Protein AF-A0A6G0W8P9-F1 (afdb_monomer)

Mean predicted aligned error: 5.03 Å

Solvent-accessible surface area (backbone atoms only — not comparable to full-atom values): 6602 Å² total; per-residue (Å²): 108,40,68,84,70,75,40,83,71,72,78,48,66,72,70,43,26,89,51,63,71,57,43,53,50,47,37,72,76,48,46,87,49,68,88,68,63,51,70,71,57,49,55,69,58,32,55,52,60,92,94,50,93,56,13,66,71,57,47,57,52,47,55,58,50,52,52,47,63,41,74,72,31,51,66,70,48,88,47,59,40,42,91,72,46,38,64,68,49,37,50,38,63,75,76,38,47,68,62,49,44,73,75,42,63,82,74,79,114

Organism: NCBI:txid100861

Radius of gyration: 21.03 Å; Cα contacts (8 Å, |Δi|>4): 80; chains: 1; bounding box: 41×31×50 Å

Sequence (109 aa):
MHEFLLLTSIKTWNDLTSDKDVIQRLQKVYGNDVELFDLLVGTSAEERLPGFVFGETIYTVFVAQTQRRIESDRFFTEDFRPEVYTPEGYNWVESEAFRYLAQNPDMLR

InterPro domains:
  IPR010255 Haem peroxidase superfamily [SSF48113] (3-96)
  IPR019791 Haem peroxidase, animal-type [PF03098] (3-98)
  IPR019791 Haem peroxidase, animal-type [PS50292] (1-109)
  IPR037120 Haem peroxidase domain superfamily, animal type [G3DSA:1.10.640.10] (1-107)
  IPR050783 Oxylipin biosynthesis and metabolism [PTHR11903] (4-96)

Foldseek 3Di:
DCVVLVHDDDQFPVQFAPDPVLNVVCCVPPNGDPVPDDPVSSFVSGDPDPPDPTHPVVVSVCVVVVCCVQVVDCCNPVVLDCVNLPPVRSCCVVPPVVVVCVVVVVVVD

Secondary structure (DSSP, 8-state):
-GGGGTPPPP-SGGGT-S-HHHHHHHHHHHTT-GGGS-HHHHHHHS---TT-SS-HHHHHHHHHHHHHHHHT-GGGTTT-SHHHH-HHHHHIIIIIHHHHHHH-GGGG-

Nearest PDB structures (foldseek):
  4kvk-assembly1_A  TM=9.846E-01  e=2.198E-06  Oryza sativa
  4kvl-assembly1_A  TM=9.839E-01  e=2.198E-06  Oryza sativa
  4hhr-assembly1_A  TM=9.135E-01  e=1.823E-06  Arabidopsis thaliana

pLDDT: mean 93.29, std 6.57, range [55.16, 97.94]

Structure (mmCIF, N/CA/C/O backbone):
data_AF-A0A6G0W8P9-F1
#
_entry.id   AF-A0A6G0W8P9-F1
#
loop_
_atom_site.group_PDB
_atom_site.id
_atom_site.type_symbol
_atom_site.label_atom_id
_atom_site.label_alt_id
_atom_site.label_comp_id
_atom_site.label_asym_id
_atom_site.label_entity_id
_atom_site.label_seq_id
_atom_site.pdbx_PDB_ins_code
_atom_site.Cartn_x
_atom_site.Cartn_y
_atom_site.Cartn_z
_atom_site.occupancy
_atom_site.B_iso_or_equiv
_atom_site.auth_seq_id
_atom_site.auth_comp_id
_atom_site.auth_asym_id
_atom_site.auth_atom_id
_atom_site.pdbx_PDB_model_num
ATOM 1 N N . MET A 1 1 ? -4.569 -10.819 9.696 1.00 89.56 1 MET A N 1
ATOM 2 C CA . MET A 1 1 ? -3.693 -10.150 8.697 1.00 89.56 1 MET A CA 1
ATOM 3 C C . MET A 1 1 ? -2.487 -9.477 9.340 1.00 89.56 1 MET A C 1
ATOM 5 O O . MET A 1 1 ? -1.389 -9.731 8.870 1.00 89.56 1 MET A O 1
ATOM 9 N N . HIS A 1 2 ? -2.664 -8.668 10.394 1.00 94.06 2 HIS A N 1
ATOM 10 C CA . HIS A 1 2 ? -1.558 -7.971 11.075 1.00 94.06 2 HIS A CA 1
ATOM 11 C C . HIS A 1 2 ? -0.397 -8.908 11.436 1.00 94.06 2 HIS A C 1
ATOM 13 O O . HIS A 1 2 ? 0.741 -8.627 11.082 1.00 9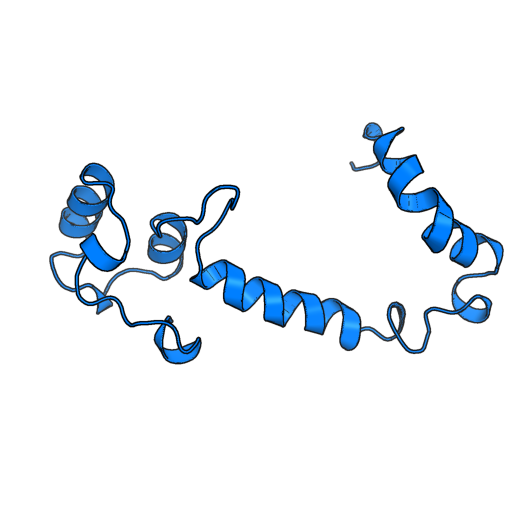4.06 2 HIS A O 1
ATOM 19 N N . GLU A 1 3 ? -0.698 -10.082 11.999 1.00 92.69 3 GLU A N 1
ATOM 20 C CA . GLU A 1 3 ? 0.320 -11.082 12.354 1.00 92.69 3 GLU A CA 1
ATOM 21 C C . GLU A 1 3 ? 1.146 -11.563 11.151 1.00 92.69 3 GLU A C 1
ATOM 23 O O . GLU A 1 3 ? 2.365 -11.679 11.249 1.00 92.69 3 GLU A O 1
ATOM 28 N N . PHE A 1 4 ? 0.519 -11.763 9.985 1.00 93.62 4 PHE A N 1
ATOM 29 C CA . PHE A 1 4 ? 1.228 -12.134 8.752 1.00 93.62 4 PHE A CA 1
ATOM 30 C C . PHE A 1 4 ? 2.139 -11.019 8.228 1.00 93.62 4 PHE A C 1
ATOM 32 O O . PHE A 1 4 ? 3.103 -11.303 7.520 1.00 93.62 4 PHE A O 1
ATOM 39 N N . LEU A 1 5 ? 1.825 -9.764 8.550 1.00 95.12 5 LEU A N 1
ATOM 40 C CA . LEU A 1 5 ? 2.600 -8.587 8.161 1.00 95.12 5 LEU A CA 1
ATOM 41 C C . LEU A 1 5 ? 3.573 -8.125 9.250 1.00 95.12 5 LEU A C 1
ATOM 43 O O . LEU A 1 5 ? 4.216 -7.097 9.069 1.00 95.12 5 LEU A O 1
ATOM 47 N N . LEU A 1 6 ? 3.691 -8.867 10.358 1.00 95.25 6 LEU A N 1
ATOM 48 C CA . LEU A 1 6 ? 4.490 -8.483 11.528 1.00 95.25 6 LEU A CA 1
ATOM 49 C C . LEU A 1 6 ? 4.047 -7.148 12.162 1.00 95.25 6 LEU A C 1
ATOM 51 O O . LEU A 1 6 ? 4.846 -6.474 12.809 1.00 95.25 6 LEU A O 1
ATOM 55 N N . LEU A 1 7 ? 2.774 -6.780 11.995 1.00 94.69 7 LEU A N 1
ATOM 56 C CA . LEU A 1 7 ? 2.150 -5.634 12.656 1.00 94.69 7 LEU A CA 1
ATOM 57 C C . LEU A 1 7 ? 1.581 -6.045 14.017 1.00 94.69 7 LEU A C 1
ATOM 59 O O . LEU A 1 7 ? 1.245 -7.211 14.245 1.00 94.69 7 LEU A O 1
ATOM 63 N N . THR A 1 8 ? 1.423 -5.074 14.916 1.00 93.88 8 THR A N 1
ATOM 64 C CA . THR A 1 8 ? 0.815 -5.298 16.235 1.00 93.88 8 THR A CA 1
ATOM 65 C C . THR A 1 8 ? -0.619 -5.805 16.080 1.00 93.88 8 THR A C 1
ATOM 67 O O . THR A 1 8 ? -1.435 -5.179 15.401 1.00 93.88 8 THR A O 1
ATOM 70 N N . SER A 1 9 ? -0.943 -6.940 16.705 1.00 93.19 9 SER A N 1
ATOM 71 C CA . SER A 1 9 ? -2.297 -7.500 16.657 1.00 93.19 9 SER A CA 1
ATOM 72 C C . SER A 1 9 ? -3.300 -6.590 17.369 1.00 93.19 9 SER A C 1
ATOM 74 O O . SER A 1 9 ? -3.067 -6.165 18.500 1.00 93.19 9 SER A O 1
ATOM 76 N N . ILE A 1 10 ? -4.450 -6.381 16.734 1.00 95.00 10 ILE A N 1
ATOM 77 C CA . ILE A 1 10 ? -5.604 -5.676 17.302 1.00 95.00 10 ILE A CA 1
ATOM 78 C C . ILE A 1 10 ? -6.223 -6.560 18.389 1.00 95.00 10 ILE A C 1
ATOM 80 O O . ILE A 1 10 ? -6.465 -7.743 18.159 1.00 95.00 10 ILE A O 1
ATOM 84 N N . LYS A 1 11 ? -6.456 -6.010 19.584 1.00 94.94 11 LYS A N 1
ATOM 85 C CA . LYS A 1 11 ? -7.099 -6.714 20.710 1.00 94.94 11 LYS A CA 1
ATOM 86 C C . LYS A 1 11 ? -8.429 -6.084 21.096 1.00 94.94 11 LYS A C 1
ATOM 88 O O . LYS A 1 11 ? -9.294 -6.761 21.646 1.00 94.94 11 LYS A O 1
ATOM 93 N N . THR A 1 12 ? -8.607 -4.805 20.793 1.00 96.00 12 THR A N 1
ATOM 94 C CA . THR A 1 12 ? -9.832 -4.044 21.017 1.00 96.00 12 THR A CA 1
ATOM 95 C C . THR A 1 12 ? -10.124 -3.134 19.827 1.00 96.00 12 THR A C 1
ATOM 97 O O . THR A 1 12 ? -9.226 -2.777 19.071 1.00 96.00 12 THR A O 1
ATOM 100 N N . TRP A 1 13 ? -11.374 -2.691 19.675 1.00 96.81 13 TRP A N 1
ATOM 101 C CA . TRP A 1 13 ? -11.745 -1.760 18.600 1.00 96.81 13 TRP A CA 1
ATOM 102 C C . TRP A 1 13 ? -11.018 -0.409 18.669 1.00 96.81 13 TRP A C 1
ATOM 104 O O . TRP A 1 13 ? -10.832 0.224 17.634 1.00 96.81 13 TRP A O 1
ATOM 114 N N . ASN A 1 14 ? -10.569 0.008 19.858 1.00 96.00 14 ASN A N 1
ATOM 115 C CA . ASN A 1 14 ? -9.770 1.226 20.019 1.00 96.00 14 ASN A CA 1
ATOM 116 C C . ASN A 1 14 ? -8.347 1.078 19.462 1.00 96.00 14 ASN A C 1
ATOM 118 O O . ASN A 1 14 ? -7.704 2.088 19.206 1.00 96.00 14 ASN A O 1
ATOM 122 N N . ASP A 1 15 ? -7.858 -0.152 19.272 1.00 95.69 15 ASP A N 1
ATOM 123 C CA . ASP A 1 15 ? -6.552 -0.383 18.647 1.00 95.69 15 ASP A CA 1
ATOM 124 C C . ASP A 1 15 ? -6.627 -0.201 17.122 1.00 95.69 15 ASP A C 1
ATOM 126 O O . ASP A 1 15 ? -5.601 -0.026 16.473 1.00 95.69 15 ASP A O 1
ATOM 130 N N . LEU A 1 16 ? -7.835 -0.266 16.543 1.00 95.56 16 LEU A N 1
ATOM 131 C CA . LEU A 1 16 ? -8.067 -0.108 15.107 1.00 95.56 16 LEU A CA 1
ATOM 132 C C . LEU A 1 16 ? -8.313 1.355 14.720 1.00 95.56 16 LEU A C 1
ATOM 134 O O . LEU A 1 16 ? -7.847 1.804 13.673 1.00 95.56 16 LEU A O 1
ATOM 138 N N . THR A 1 17 ? -9.096 2.084 15.519 1.00 95.69 17 THR A N 1
ATOM 139 C CA . THR A 1 17 ? -9.494 3.459 15.205 1.00 95.69 17 THR A CA 1
ATOM 140 C C . THR A 1 17 ? -9.892 4.239 16.449 1.00 95.69 17 THR A C 1
ATOM 142 O O . THR A 1 17 ? -10.443 3.678 17.394 1.00 95.69 17 THR A O 1
ATOM 145 N N . SER A 1 18 ? -9.664 5.552 16.429 1.00 95.94 18 SER A N 1
ATOM 146 C CA . SER A 1 18 ? -10.115 6.482 17.468 1.00 95.94 18 SER A CA 1
ATOM 147 C C . SER A 1 18 ? -11.549 7.007 17.240 1.00 95.94 18 SER A C 1
ATOM 149 O O . SER A 1 18 ? -12.123 7.661 18.120 1.00 95.94 18 SER A O 1
ATOM 151 N N . ASP A 1 19 ? -12.164 6.699 16.088 1.00 96.81 19 ASP A N 1
ATOM 152 C CA . ASP A 1 19 ? -13.518 7.133 15.728 1.00 96.81 19 ASP A CA 1
ATOM 153 C C . ASP A 1 19 ? -14.597 6.319 16.467 1.00 96.81 19 ASP A C 1
ATOM 155 O O . ASP A 1 19 ? -14.862 5.145 16.187 1.00 96.81 19 ASP A O 1
ATOM 159 N N . LYS A 1 20 ? -15.274 6.984 17.410 1.00 97.44 20 LYS A N 1
ATOM 160 C CA . LYS A 1 20 ? -16.310 6.378 18.257 1.00 97.44 20 LYS A CA 1
ATOM 161 C C . LYS A 1 20 ? -17.530 5.902 17.473 1.00 97.44 20 LYS A C 1
ATOM 163 O O . LYS A 1 20 ? -18.136 4.908 17.875 1.00 97.44 20 LYS A O 1
ATOM 168 N N . ASP A 1 21 ? -17.894 6.574 16.386 1.00 97.88 21 ASP A N 1
ATOM 169 C CA . ASP A 1 21 ? -19.053 6.190 15.580 1.00 97.88 21 ASP A CA 1
ATOM 170 C C . ASP A 1 21 ? -18.740 4.924 14.776 1.00 97.88 21 ASP A C 1
ATOM 172 O O . ASP A 1 21 ? -19.591 4.039 14.640 1.00 97.88 21 ASP A O 1
ATOM 176 N N . VAL A 1 22 ? -17.503 4.801 14.287 1.00 97.19 22 VAL A N 1
ATOM 177 C CA . VAL A 1 22 ? -17.012 3.584 13.627 1.00 97.19 22 VAL A CA 1
ATOM 178 C C . VAL A 1 22 ? -16.944 2.426 14.622 1.00 97.19 22 VAL A C 1
ATOM 180 O O . VAL A 1 22 ? -17.492 1.362 14.333 1.00 97.19 22 VAL A O 1
ATOM 183 N N . ILE A 1 23 ? -16.379 2.635 15.816 1.00 97.81 23 ILE A N 1
ATOM 184 C CA . ILE A 1 23 ? -16.319 1.608 16.871 1.00 97.81 23 ILE A CA 1
ATOM 185 C C . ILE A 1 23 ? -17.719 1.085 17.216 1.00 97.81 23 ILE A C 1
ATOM 187 O O . ILE A 1 23 ? -17.928 -0.126 17.258 1.00 97.81 23 ILE A O 1
ATOM 191 N N . GLN A 1 24 ? -18.700 1.971 17.414 1.00 97.94 24 GLN A N 1
ATOM 192 C CA . GLN A 1 24 ? -20.075 1.559 17.724 1.00 97.94 24 GLN A CA 1
ATOM 193 C C . GLN A 1 24 ? -20.695 0.714 16.603 1.00 97.94 24 GLN A C 1
ATOM 195 O O . GLN A 1 24 ? -21.415 -0.251 16.869 1.00 97.94 24 GLN A O 1
ATOM 200 N N . ARG A 1 25 ? -20.418 1.052 15.337 1.00 97.50 25 ARG A N 1
ATOM 201 C CA . ARG A 1 25 ? -20.893 0.277 14.180 1.00 97.50 25 ARG A CA 1
ATOM 202 C C . ARG A 1 25 ? -20.223 -1.091 14.106 1.00 97.50 25 ARG A C 1
ATOM 204 O O . ARG A 1 25 ? -20.923 -2.075 13.878 1.00 97.50 25 ARG A O 1
ATOM 211 N N . LEU A 1 26 ? -18.914 -1.160 14.341 1.00 97.56 26 LEU A N 1
ATOM 212 C CA . LEU A 1 26 ? -18.169 -2.419 14.392 1.00 97.56 26 LEU A CA 1
ATOM 213 C C . LEU A 1 26 ? -18.698 -3.318 15.511 1.00 97.56 26 LEU A C 1
ATOM 215 O O . LEU A 1 26 ? -19.032 -4.470 15.253 1.00 97.56 26 LEU A O 1
ATOM 219 N N . GLN A 1 27 ? -18.910 -2.766 16.707 1.00 97.19 27 GLN A N 1
ATOM 220 C CA . GLN A 1 27 ? -19.497 -3.493 17.834 1.00 97.19 27 GLN A CA 1
ATOM 221 C C . GLN A 1 27 ? -20.904 -4.013 17.543 1.00 97.19 27 GLN A C 1
ATOM 223 O O . GLN A 1 27 ? -21.267 -5.106 17.970 1.00 97.19 27 GLN A O 1
ATOM 228 N N . LYS A 1 28 ? -21.712 -3.256 16.795 1.00 97.75 28 LYS A N 1
ATOM 229 C CA . LYS A 1 28 ? -23.060 -3.687 16.416 1.00 97.75 28 LYS A CA 1
ATOM 230 C C . LYS A 1 28 ? -23.051 -4.890 15.467 1.00 97.75 28 LYS A C 1
ATOM 232 O O . LYS A 1 28 ? -23.975 -5.697 15.524 1.00 97.75 28 LYS A O 1
ATOM 237 N N . VAL A 1 29 ? -22.062 -4.979 14.578 1.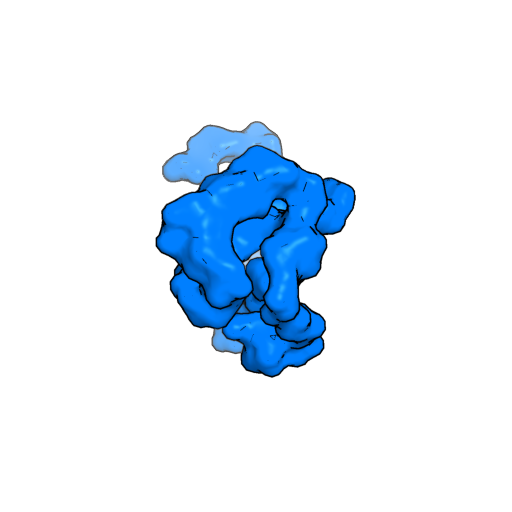00 97.44 29 VAL A N 1
ATOM 238 C CA . VAL A 1 29 ? -21.986 -6.025 13.543 1.00 97.44 29 VAL A CA 1
ATOM 239 C C . VAL A 1 29 ? -21.199 -7.243 14.029 1.00 97.44 29 VAL A C 1
ATOM 241 O O . VAL A 1 29 ? -21.675 -8.364 13.884 1.00 97.44 29 VAL A O 1
ATOM 244 N N . TYR A 1 30 ? -20.032 -7.020 14.633 1.00 97.56 30 TYR A N 1
ATOM 245 C CA . TYR A 1 30 ? -19.070 -8.060 15.012 1.00 97.56 30 TYR A CA 1
ATOM 246 C C . TYR A 1 30 ? -18.998 -8.303 16.532 1.00 97.56 30 TYR A C 1
ATOM 248 O O . TYR A 1 30 ? -18.301 -9.204 16.992 1.00 97.56 30 TYR A O 1
ATOM 256 N N . GLY A 1 31 ? -19.728 -7.534 17.348 1.00 96.44 31 GLY A N 1
ATOM 257 C CA . GLY A 1 31 ? -19.677 -7.655 18.805 1.00 96.44 31 GLY A CA 1
ATOM 258 C C . GLY A 1 31 ? -18.349 -7.164 19.384 1.00 96.44 31 GLY A C 1
ATOM 259 O O . GLY A 1 31 ? -17.768 -6.186 18.924 1.00 96.44 31 GLY A O 1
ATOM 260 N N . ASN A 1 32 ? -17.863 -7.831 20.429 1.00 94.62 32 ASN A N 1
ATOM 261 C CA . ASN A 1 32 ? -16.561 -7.522 21.034 1.00 94.62 32 ASN A CA 1
ATOM 262 C C . ASN A 1 32 ? -15.436 -8.439 20.535 1.00 94.62 32 ASN A C 1
ATOM 264 O O . ASN A 1 32 ? -14.312 -8.320 21.013 1.00 94.62 32 ASN A O 1
ATOM 268 N N . ASP A 1 33 ? -15.738 -9.355 19.614 1.00 95.44 33 ASP A N 1
ATOM 269 C CA . ASP A 1 33 ? -14.754 -10.274 19.057 1.00 95.44 33 ASP A CA 1
ATOM 270 C C . ASP A 1 33 ? -14.105 -9.649 17.816 1.00 95.44 33 ASP A C 1
ATOM 272 O O . ASP A 1 33 ? -14.683 -9.615 16.728 1.00 95.44 33 ASP A O 1
ATOM 276 N N . VAL A 1 34 ? -12.902 -9.107 18.008 1.00 94.75 34 VAL A N 1
ATOM 277 C CA . VAL A 1 34 ? -12.123 -8.468 16.942 1.00 94.75 34 VAL A CA 1
ATOM 278 C C . VAL A 1 34 ? -11.562 -9.475 15.938 1.00 94.75 34 VAL A C 1
ATOM 280 O O . VAL A 1 34 ? -11.142 -9.076 14.866 1.00 94.75 34 VAL A O 1
ATOM 283 N N . GLU A 1 35 ? -11.571 -10.779 16.204 1.00 94.62 35 GLU A N 1
ATOM 284 C CA . GLU A 1 35 ? -11.070 -11.751 15.223 1.00 94.62 35 GLU A CA 1
ATOM 285 C C . GLU A 1 35 ? -12.098 -12.047 14.115 1.00 94.62 35 GLU A C 1
ATOM 287 O O . GLU A 1 35 ? -11.780 -12.700 13.121 1.00 94.62 35 GLU A O 1
ATOM 292 N N . LEU A 1 36 ? -13.332 -11.544 14.253 1.00 95.38 36 LEU A N 1
ATOM 293 C CA . LEU A 1 36 ? -14.415 -11.758 13.291 1.00 95.38 36 LEU A CA 1
ATOM 294 C C . LEU A 1 36 ? -14.486 -10.712 12.173 1.00 95.38 36 LEU A C 1
ATOM 296 O O . LEU A 1 36 ? -15.214 -10.941 11.206 1.00 95.38 36 LEU A O 1
ATOM 300 N N . PHE A 1 37 ? -13.814 -9.557 12.290 1.00 94.00 37 PHE A N 1
ATOM 301 C CA . PHE A 1 37 ? -13.973 -8.506 11.279 1.00 94.00 37 PHE A CA 1
ATOM 302 C C . PHE A 1 37 ? -13.274 -8.864 9.965 1.00 94.00 37 PHE A C 1
ATOM 304 O O . PHE A 1 37 ? -12.157 -9.381 9.924 1.00 94.00 37 PHE A O 1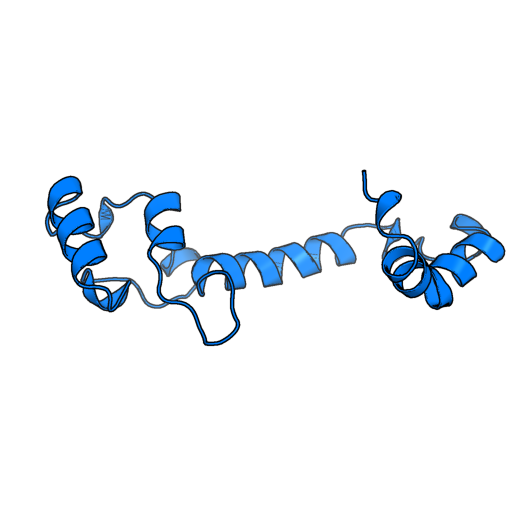
ATOM 311 N N . ASP A 1 38 ? -13.935 -8.534 8.859 1.00 96.44 38 ASP A N 1
ATOM 312 C CA . ASP A 1 38 ? -13.414 -8.795 7.524 1.00 96.44 38 ASP A CA 1
ATOM 313 C C . ASP A 1 38 ? -12.246 -7.866 7.180 1.00 96.44 38 ASP A C 1
ATOM 315 O O . ASP A 1 38 ? -12.265 -6.672 7.488 1.00 96.44 38 ASP A O 1
ATOM 319 N N . LEU A 1 39 ? -11.266 -8.379 6.430 1.00 95.81 39 LEU A N 1
ATOM 320 C CA . LEU A 1 39 ? -10.079 -7.619 6.021 1.00 95.81 39 LEU A CA 1
ATOM 321 C C . LEU A 1 39 ? -10.424 -6.268 5.374 1.00 95.81 39 LEU A C 1
ATOM 323 O O . LEU A 1 39 ? -9.813 -5.260 5.713 1.00 95.81 39 LEU A O 1
ATOM 327 N N . LEU A 1 40 ? -11.400 -6.242 4.460 1.00 96.44 40 LEU A N 1
ATOM 328 C CA . LEU A 1 40 ? -11.816 -5.014 3.773 1.00 96.44 40 LEU A CA 1
ATOM 329 C C . LEU A 1 40 ? -12.388 -3.973 4.744 1.00 96.44 40 LEU A C 1
ATOM 331 O O . LEU A 1 40 ? -12.142 -2.778 4.587 1.00 96.44 40 LEU A O 1
ATOM 335 N N . VAL A 1 41 ? -13.158 -4.419 5.739 1.00 96.56 41 VAL A N 1
ATOM 336 C CA . VAL A 1 41 ? -13.732 -3.534 6.758 1.00 96.56 41 VAL A CA 1
ATOM 337 C C . VAL A 1 41 ? -12.622 -2.993 7.652 1.00 96.56 41 VAL A C 1
ATOM 339 O O . VAL A 1 41 ? -12.560 -1.784 7.865 1.00 96.56 41 VAL A O 1
ATOM 342 N N . GLY A 1 42 ? -11.711 -3.864 8.093 1.00 95.44 42 GLY A N 1
ATOM 343 C CA . GLY A 1 42 ? -10.551 -3.493 8.898 1.00 95.44 42 GLY A CA 1
ATOM 344 C C . GLY A 1 42 ? -9.702 -2.418 8.233 1.00 95.44 42 GLY A C 1
ATOM 345 O O . GLY A 1 42 ? -9.564 -1.331 8.779 1.00 95.44 42 GLY A O 1
ATOM 346 N N . THR A 1 43 ? -9.219 -2.661 7.014 1.00 95.81 43 THR A N 1
ATOM 347 C CA . THR A 1 43 ? -8.354 -1.697 6.307 1.00 95.81 43 THR A CA 1
ATOM 348 C C . THR A 1 43 ? -9.055 -0.385 5.951 1.00 95.81 43 THR A C 1
ATOM 350 O O . THR A 1 43 ? -8.398 0.642 5.775 1.00 95.81 43 THR A O 1
ATOM 353 N N . SER A 1 44 ? -10.388 -0.394 5.845 1.00 95.06 44 SER A N 1
ATOM 354 C CA . SER A 1 44 ? -11.179 0.820 5.618 1.00 95.06 44 SER A CA 1
ATOM 355 C C . SER A 1 44 ? -11.343 1.656 6.890 1.00 95.06 44 SER A C 1
ATOM 357 O O . SER A 1 44 ? -11.361 2.887 6.802 1.00 95.06 44 SER A O 1
ATOM 359 N N . ALA A 1 45 ? -11.482 0.992 8.041 1.00 96.00 45 ALA A N 1
ATOM 360 C CA . ALA A 1 45 ? -11.675 1.602 9.355 1.00 96.00 45 ALA A CA 1
ATOM 361 C C . ALA A 1 45 ? -10.360 1.996 10.046 1.00 96.00 45 ALA A C 1
ATOM 363 O O . ALA A 1 45 ? -10.383 2.852 10.928 1.00 96.00 45 ALA A O 1
ATOM 364 N N . GLU A 1 46 ? -9.247 1.381 9.647 1.00 95.94 46 GLU A N 1
ATOM 365 C CA . GLU A 1 46 ? -7.913 1.600 10.202 1.00 95.94 46 GLU A CA 1
ATOM 366 C C . GLU A 1 46 ? -7.524 3.084 10.200 1.00 95.94 46 GLU A C 1
ATOM 368 O O . GLU A 1 46 ? -7.681 3.798 9.199 1.00 95.94 46 GLU A O 1
ATOM 373 N N . GLU A 1 47 ? -7.009 3.546 11.338 1.00 94.31 47 GLU A N 1
ATOM 374 C CA . GLU A 1 47 ? -6.499 4.903 11.481 1.00 94.31 47 GLU A CA 1
ATOM 375 C C . GLU A 1 47 ? -5.289 5.140 10.564 1.00 94.31 47 GLU A C 1
ATOM 377 O O . GLU A 1 47 ? -4.461 4.262 10.317 1.00 94.31 47 GLU A O 1
ATOM 382 N N . ARG A 1 48 ? -5.208 6.348 9.999 1.00 93.62 48 ARG A N 1
ATOM 383 C CA . ARG A 1 48 ? -4.235 6.689 8.954 1.00 93.62 48 ARG A CA 1
ATOM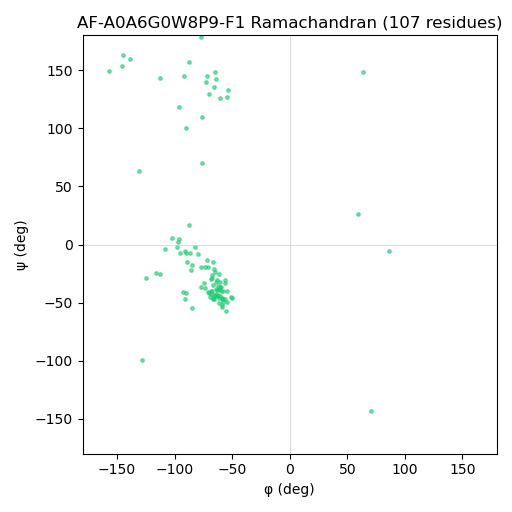 384 C C . ARG A 1 48 ? -3.233 7.699 9.479 1.00 93.62 48 ARG A C 1
ATOM 386 O O . ARG A 1 48 ? -3.599 8.632 10.193 1.00 93.62 48 ARG A O 1
ATOM 393 N N . LEU A 1 49 ? -1.982 7.563 9.049 1.00 89.88 49 LEU A N 1
ATOM 394 C CA . LEU A 1 49 ? -0.970 8.586 9.292 1.00 89.88 49 LEU A CA 1
ATOM 395 C C . LEU A 1 49 ? -1.336 9.895 8.563 1.00 89.88 49 LEU A C 1
ATOM 397 O O . LEU A 1 49 ? -1.929 9.853 7.479 1.00 89.88 49 LEU A O 1
ATOM 401 N N . PRO A 1 50 ? -0.967 11.072 9.103 1.00 92.50 50 PRO A N 1
ATOM 402 C CA . PRO A 1 50 ? -1.218 12.345 8.436 1.00 92.50 50 PRO A CA 1
ATOM 403 C C . PRO A 1 50 ? -0.658 12.372 7.006 1.00 92.50 50 PRO A C 1
ATOM 405 O O . PRO A 1 50 ? 0.517 12.093 6.780 1.00 92.50 50 PRO A O 1
ATOM 408 N N . GLY A 1 51 ? -1.511 12.715 6.036 1.00 93.12 51 GLY A N 1
ATOM 409 C CA . GLY A 1 51 ? -1.158 12.763 4.612 1.00 93.12 51 GLY A CA 1
ATOM 410 C C . GLY A 1 51 ? -1.299 11.435 3.859 1.00 93.12 51 GLY A C 1
ATOM 411 O O . GLY A 1 51 ? -1.171 11.429 2.637 1.00 93.12 51 GLY A O 1
ATOM 412 N N . PHE A 1 52 ? -1.607 10.330 4.544 1.00 93.81 52 PHE A N 1
ATOM 413 C CA . PHE A 1 52 ? -1.846 9.035 3.909 1.00 93.81 52 PHE A CA 1
ATOM 414 C C . PHE A 1 52 ? -3.328 8.828 3.593 1.00 93.81 52 PHE A C 1
ATOM 416 O O . PHE A 1 52 ? -4.220 9.228 4.342 1.00 93.81 52 PHE A O 1
ATOM 423 N N . VAL A 1 53 ? -3.590 8.152 2.473 1.00 92.31 53 VAL A N 1
ATOM 424 C CA . VAL A 1 53 ? -4.952 7.828 2.014 1.00 92.31 53 VAL A CA 1
ATOM 425 C C . VAL A 1 53 ? -5.417 6.428 2.440 1.00 92.31 53 VAL A C 1
ATOM 427 O O . VAL A 1 53 ? -6.590 6.104 2.279 1.00 92.31 53 VAL A O 1
ATOM 430 N N . PHE A 1 54 ? -4.529 5.614 3.022 1.00 93.38 54 PHE A N 1
ATOM 431 C CA . PHE A 1 54 ? -4.812 4.280 3.568 1.00 93.38 54 PHE A CA 1
ATOM 432 C C . PHE A 1 54 ? -3.973 3.994 4.829 1.00 93.38 54 PHE A C 1
ATOM 434 O O . PHE A 1 54 ? -2.998 4.702 5.087 1.00 93.38 54 PHE A O 1
ATOM 441 N N . GLY A 1 55 ? -4.380 2.987 5.613 1.00 94.94 55 GLY A N 1
ATOM 442 C CA . GLY A 1 55 ? -3.725 2.569 6.863 1.00 94.94 55 GLY A CA 1
ATOM 443 C C . GLY A 1 55 ? -2.438 1.750 6.672 1.00 94.94 55 GLY A C 1
ATOM 444 O O . GLY A 1 55 ? -2.035 1.439 5.544 1.00 94.94 55 GLY A O 1
ATOM 445 N N . GLU A 1 56 ? -1.800 1.387 7.785 1.00 94.50 56 GLU A N 1
ATOM 446 C CA . GLU A 1 56 ? -0.513 0.680 7.838 1.00 94.50 56 GLU A CA 1
ATOM 447 C C . GLU A 1 56 ? -0.577 -0.711 7.187 1.00 94.50 56 GLU A C 1
ATOM 449 O O . GLU A 1 56 ? 0.362 -1.114 6.488 1.00 94.50 56 GLU A O 1
ATOM 454 N N . THR A 1 57 ? -1.705 -1.417 7.318 1.00 95.94 57 THR A N 1
ATOM 455 C CA . THR A 1 57 ? -1.907 -2.731 6.686 1.00 95.94 57 THR A CA 1
ATOM 456 C C . THR A 1 57 ? -1.765 -2.659 5.166 1.00 95.94 57 THR A C 1
ATOM 458 O O . THR A 1 57 ? -1.000 -3.421 4.566 1.00 95.94 57 THR A O 1
ATOM 461 N N . ILE A 1 58 ? -2.485 -1.732 4.519 1.00 96.31 58 ILE A N 1
ATOM 462 C CA . ILE A 1 58 ? -2.409 -1.555 3.060 1.00 96.31 58 ILE A CA 1
ATOM 463 C C . ILE A 1 58 ? -1.039 -1.009 2.669 1.00 96.31 58 ILE A C 1
ATOM 465 O O . ILE A 1 58 ? -0.478 -1.466 1.676 1.00 96.31 58 ILE A O 1
ATOM 469 N N . TYR A 1 59 ? -0.479 -0.080 3.447 1.00 95.12 59 TYR A N 1
ATOM 470 C CA . TYR A 1 59 ? 0.844 0.481 3.184 1.00 95.12 59 TYR A CA 1
ATOM 471 C C . TYR A 1 59 ? 1.933 -0.593 3.134 1.00 95.12 59 TYR A C 1
ATOM 473 O O . TYR A 1 59 ? 2.709 -0.642 2.180 1.00 95.12 59 TYR A O 1
ATOM 481 N N . THR A 1 60 ? 1.953 -1.498 4.109 1.00 95.31 60 THR A N 1
ATOM 482 C CA . THR A 1 60 ? 2.951 -2.572 4.184 1.00 95.31 60 THR A CA 1
ATOM 483 C C . THR A 1 60 ? 2.888 -3.481 2.957 1.00 95.31 60 THR A C 1
ATOM 485 O O . THR A 1 60 ? 3.912 -3.796 2.345 1.00 95.31 60 THR A O 1
ATOM 488 N N . VAL A 1 61 ? 1.675 -3.853 2.534 1.00 95.88 61 VAL A N 1
ATOM 489 C CA . VAL A 1 61 ? 1.478 -4.622 1.297 1.00 95.88 61 VAL A CA 1
ATOM 490 C C . VAL A 1 61 ? 1.888 -3.798 0.076 1.00 95.88 61 VAL A C 1
ATOM 492 O O . VAL A 1 61 ? 2.561 -4.316 -0.813 1.00 95.88 61 VAL A O 1
ATOM 495 N N . PHE A 1 62 ? 1.515 -2.520 0.024 1.00 95.56 62 PHE A N 1
ATOM 496 C CA . PHE A 1 62 ? 1.831 -1.625 -1.083 1.00 95.56 62 PHE A CA 1
ATOM 497 C C . PHE A 1 62 ? 3.338 -1.504 -1.305 1.00 95.56 62 PHE A C 1
ATOM 499 O O . PHE A 1 62 ? 3.775 -1.633 -2.446 1.00 95.56 62 PHE A O 1
ATOM 506 N N . VAL A 1 63 ? 4.133 -1.321 -0.250 1.00 95.19 63 VAL A N 1
ATOM 507 C CA . VAL A 1 63 ? 5.597 -1.231 -0.353 1.00 95.19 63 VAL A CA 1
ATOM 508 C C . VAL A 1 63 ? 6.165 -2.506 -0.975 1.00 95.19 63 VAL A C 1
ATOM 510 O O . VAL A 1 63 ? 6.823 -2.445 -2.015 1.00 95.19 63 VAL A O 1
ATOM 513 N N . ALA A 1 64 ? 5.827 -3.668 -0.410 1.00 95.12 64 ALA A N 1
ATOM 514 C CA . ALA A 1 64 ? 6.336 -4.946 -0.898 1.00 95.12 64 ALA A CA 1
ATOM 515 C C . ALA A 1 64 ? 5.899 -5.235 -2.345 1.00 95.12 64 ALA A C 1
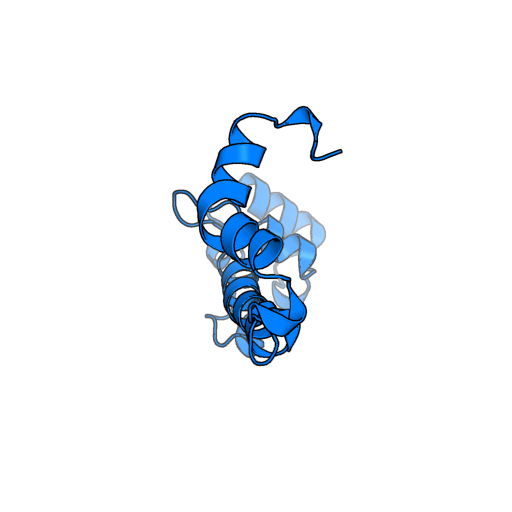ATOM 517 O O . ALA A 1 64 ? 6.691 -5.692 -3.170 1.00 95.12 64 ALA A O 1
ATOM 518 N N . GLN A 1 65 ? 4.634 -4.970 -2.676 1.00 97.06 65 GLN A N 1
ATOM 519 C CA . GLN A 1 65 ? 4.109 -5.238 -4.013 1.00 97.06 65 GLN A CA 1
ATOM 520 C C . GLN A 1 65 ? 4.607 -4.233 -5.052 1.00 97.06 65 GLN A C 1
ATOM 522 O O . GLN A 1 65 ? 4.789 -4.617 -6.203 1.00 97.06 65 GLN A O 1
ATOM 527 N N . THR A 1 66 ? 4.836 -2.975 -4.680 1.00 97.00 66 THR A N 1
ATOM 528 C CA . THR A 1 66 ? 5.356 -1.959 -5.605 1.00 97.00 66 THR A CA 1
ATOM 529 C C . THR A 1 66 ? 6.779 -2.290 -6.022 1.00 97.00 66 THR A C 1
ATOM 531 O O . THR A 1 66 ? 7.058 -2.300 -7.217 1.00 97.00 66 THR A O 1
ATOM 534 N N . GLN A 1 67 ? 7.645 -2.659 -5.072 1.00 96.62 67 GLN A N 1
ATOM 535 C CA . GLN A 1 67 ? 9.001 -3.114 -5.396 1.00 96.62 67 GLN A CA 1
ATOM 536 C C . GLN A 1 67 ? 8.964 -4.322 -6.330 1.00 96.62 67 GLN A C 1
ATOM 538 O O . GLN A 1 67 ? 9.550 -4.285 -7.406 1.00 96.62 67 GLN A O 1
ATOM 543 N N . ARG A 1 68 ? 8.167 -5.346 -5.994 1.00 97.19 68 ARG A N 1
ATOM 544 C CA . ARG A 1 68 ? 8.028 -6.547 -6.832 1.00 97.19 68 ARG A CA 1
ATOM 545 C C . ARG A 1 68 ? 7.550 -6.236 -8.248 1.00 97.19 68 ARG A C 1
ATOM 547 O O . ARG A 1 68 ? 8.049 -6.851 -9.181 1.00 97.19 68 ARG A O 1
ATOM 554 N N . ARG A 1 69 ? 6.609 -5.305 -8.436 1.00 97.06 69 ARG A N 1
ATOM 555 C CA . ARG A 1 69 ? 6.126 -4.915 -9.778 1.00 97.06 69 ARG A CA 1
ATOM 556 C C . ARG A 1 69 ? 7.237 -4.346 -10.660 1.00 97.06 69 ARG A C 1
ATOM 558 O O . ARG A 1 69 ? 7.172 -4.530 -11.865 1.00 97.06 69 ARG A O 1
ATOM 565 N N . ILE A 1 70 ? 8.215 -3.670 -10.064 1.00 95.75 70 ILE A N 1
ATOM 566 C CA . ILE A 1 70 ? 9.355 -3.092 -10.781 1.00 95.75 70 ILE A CA 1
ATOM 567 C C . ILE A 1 70 ? 10.436 -4.157 -10.964 1.00 95.75 70 ILE A C 1
ATOM 569 O O . ILE A 1 70 ? 10.838 -4.453 -12.079 1.00 95.75 70 ILE A O 1
ATOM 573 N N . GLU A 1 71 ? 10.867 -4.780 -9.870 1.00 96.56 71 GLU A N 1
ATOM 574 C CA . GLU A 1 71 ? 12.016 -5.690 -9.848 1.00 96.56 71 GLU A CA 1
ATOM 575 C C . GLU A 1 71 ? 11.779 -6.999 -10.609 1.00 96.56 71 GLU A C 1
ATOM 577 O O . GLU A 1 71 ? 12.729 -7.591 -11.112 1.00 96.56 71 GLU A O 1
ATOM 582 N N . SER A 1 72 ? 10.532 -7.479 -10.682 1.00 97.19 72 SER A N 1
ATOM 583 C CA . SER A 1 72 ? 10.214 -8.737 -11.377 1.00 97.19 72 SER A CA 1
ATOM 584 C C . SER A 1 72 ? 9.874 -8.565 -12.856 1.00 97.19 72 SER A C 1
ATOM 586 O O . SER A 1 72 ? 9.732 -9.564 -13.562 1.00 97.19 72 SER A O 1
ATOM 588 N N . ASP A 1 73 ? 9.742 -7.329 -13.336 1.00 97.69 73 ASP A N 1
ATOM 589 C CA . ASP A 1 73 ? 9.455 -7.061 -14.738 1.00 97.69 73 ASP A CA 1
ATOM 590 C C . ASP A 1 73 ? 10.755 -6.768 -15.489 1.00 97.69 73 ASP A C 1
ATOM 592 O O . ASP A 1 73 ? 11.459 -5.790 -15.216 1.00 97.69 73 ASP A O 1
ATOM 596 N N . ARG A 1 74 ? 11.062 -7.606 -16.483 1.00 97.88 74 ARG A N 1
ATOM 597 C CA . ARG A 1 74 ? 12.239 -7.421 -17.337 1.00 97.88 74 ARG A CA 1
ATOM 598 C C . ARG A 1 74 ? 12.246 -6.053 -18.016 1.00 97.88 74 ARG A C 1
ATOM 600 O O . ARG A 1 74 ? 13.311 -5.480 -18.195 1.00 97.88 74 ARG A O 1
ATOM 607 N N . PHE A 1 75 ? 11.083 -5.499 -18.355 1.00 96.75 75 PHE A N 1
ATOM 608 C CA . PHE A 1 75 ? 10.972 -4.222 -19.058 1.00 96.75 75 PHE A CA 1
ATOM 609 C C . PHE A 1 75 ? 11.286 -3.013 -18.169 1.00 96.75 75 PHE A C 1
ATOM 611 O O . PHE A 1 75 ? 11.638 -1.959 -18.687 1.00 96.75 75 PHE A O 1
ATOM 618 N N . PHE A 1 76 ? 11.232 -3.167 -16.844 1.00 94.62 76 PHE A N 1
ATOM 619 C CA . PHE A 1 76 ? 11.719 -2.166 -15.890 1.00 94.62 76 PHE A CA 1
ATOM 620 C C . PHE A 1 76 ? 13.133 -2.470 -15.368 1.00 94.62 76 PHE A C 1
ATOM 622 O O . PHE A 1 76 ? 13.680 -1.685 -14.596 1.00 94.62 76 PHE A O 1
ATOM 629 N N . THR A 1 77 ? 13.733 -3.592 -15.781 1.00 95.56 77 THR A N 1
ATOM 630 C CA . THR A 1 77 ? 15.049 -4.053 -15.320 1.00 95.56 77 THR A CA 1
ATOM 631 C C . THR A 1 77 ? 15.973 -4.365 -16.504 1.00 95.56 77 THR A C 1
ATOM 633 O O . THR A 1 77 ? 16.553 -3.451 -17.084 1.00 95.56 77 THR A O 1
ATOM 636 N N . GLU A 1 78 ? 16.121 -5.634 -16.890 1.00 96.94 78 GLU A N 1
ATOM 637 C CA . GLU A 1 78 ? 17.082 -6.106 -17.902 1.00 96.94 78 GLU A CA 1
ATOM 638 C C . GLU A 1 78 ? 16.891 -5.472 -19.290 1.00 96.94 78 GLU A C 1
ATOM 640 O O . GLU A 1 78 ? 17.857 -5.190 -20.003 1.00 96.94 78 GLU A O 1
ATOM 645 N N . ASP A 1 79 ? 15.643 -5.239 -19.679 1.00 97.62 79 ASP A N 1
ATOM 646 C CA . ASP A 1 79 ? 15.240 -4.747 -20.993 1.00 97.62 79 ASP A CA 1
ATOM 647 C C . ASP A 1 79 ? 14.893 -3.253 -20.994 1.00 97.62 79 ASP A C 1
ATOM 649 O O . ASP A 1 79 ? 14.504 -2.723 -22.035 1.00 97.62 79 ASP A O 1
ATOM 653 N N . PHE A 1 80 ? 15.097 -2.539 -19.882 1.00 95.62 80 PHE A N 1
ATOM 654 C CA . PHE A 1 80 ? 14.972 -1.080 -19.846 1.00 95.62 80 PHE A CA 1
ATOM 655 C C . PHE A 1 80 ? 16.196 -0.409 -20.496 1.00 95.62 80 PHE A C 1
ATOM 657 O O . PHE A 1 80 ? 17.072 0.133 -19.823 1.00 95.62 80 PHE A O 1
ATOM 664 N N . ARG A 1 81 ? 16.313 -0.525 -21.826 1.00 96.31 81 ARG A N 1
ATOM 665 C CA . ARG A 1 81 ? 17.470 -0.066 -22.615 1.00 96.31 81 ARG A CA 1
ATOM 666 C C . ARG A 1 81 ? 17.059 0.453 -24.002 1.00 96.31 81 ARG A C 1
ATOM 668 O O . ARG A 1 81 ? 16.054 -0.017 -24.547 1.00 96.31 81 ARG A O 1
ATOM 675 N N . PRO A 1 82 ? 17.840 1.360 -24.624 1.00 96.31 82 PRO A N 1
ATOM 676 C CA . PRO A 1 82 ? 17.533 1.927 -25.941 1.00 96.31 82 PRO A CA 1
ATOM 677 C C . PRO A 1 82 ? 17.336 0.902 -27.064 1.00 96.31 82 PRO A C 1
ATOM 679 O O . PRO A 1 82 ? 16.562 1.153 -27.979 1.00 96.31 82 PRO A O 1
ATOM 682 N N . GLU A 1 83 ? 17.994 -0.259 -27.024 1.00 97.06 83 GLU A N 1
ATOM 683 C CA . GLU A 1 83 ? 17.848 -1.293 -28.059 1.00 97.06 83 GLU A CA 1
ATOM 684 C C . GLU A 1 83 ? 16.454 -1.931 -28.057 1.00 97.06 83 GLU A C 1
ATOM 686 O O . GLU A 1 83 ? 15.974 -2.370 -29.100 1.00 97.06 83 GLU A O 1
ATOM 691 N N . VAL A 1 84 ? 15.804 -1.974 -26.890 1.00 97.50 84 VAL A N 1
ATOM 692 C CA . VAL A 1 84 ? 14.455 -2.527 -26.725 1.00 97.50 84 VAL A CA 1
ATOM 693 C C . VAL A 1 84 ? 13.401 -1.429 -26.872 1.00 97.50 84 VAL A C 1
ATOM 695 O O . VAL A 1 84 ? 12.375 -1.641 -27.513 1.00 97.50 84 VAL A O 1
ATOM 698 N N . TYR A 1 85 ? 13.663 -0.245 -26.315 1.00 96.31 85 TYR A N 1
ATOM 699 C CA . TYR A 1 85 ? 12.711 0.870 -26.266 1.00 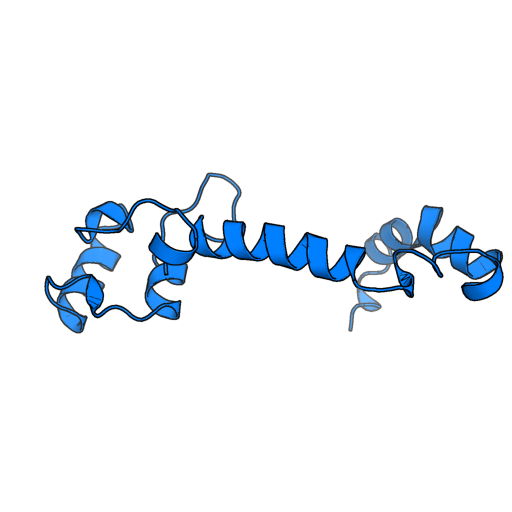96.31 85 TYR A CA 1
ATOM 700 C C . TYR A 1 85 ? 12.802 1.830 -27.455 1.00 96.31 85 TYR A C 1
ATOM 702 O O . TYR A 1 85 ? 11.963 2.721 -27.568 1.00 96.31 85 TYR A O 1
ATOM 710 N N . THR A 1 86 ? 13.785 1.654 -28.344 1.00 97.00 86 THR A N 1
ATOM 711 C CA . THR A 1 86 ? 14.332 2.667 -29.272 1.00 97.00 86 THR A CA 1
ATOM 712 C C . THR A 1 86 ? 15.004 3.838 -28.538 1.00 97.00 86 THR A C 1
ATOM 714 O O . THR A 1 86 ? 14.576 4.197 -27.437 1.00 97.00 86 THR A O 1
ATOM 717 N N . PRO A 1 87 ? 16.047 4.471 -29.109 1.00 96.06 87 PRO A N 1
ATOM 718 C CA . PRO A 1 87 ? 16.654 5.661 -28.512 1.00 96.06 87 PRO A CA 1
ATOM 719 C C . PRO A 1 87 ? 15.640 6.778 -28.238 1.00 96.06 87 PRO A C 1
ATOM 721 O O . PRO A 1 87 ? 15.687 7.418 -27.188 1.00 96.06 87 PRO A O 1
ATOM 724 N N . GLU A 1 88 ? 14.694 6.991 -29.151 1.00 94.44 88 GLU A N 1
ATOM 725 C CA . GLU A 1 88 ? 13.640 7.995 -29.024 1.00 94.44 88 GLU A CA 1
ATOM 726 C C . GLU A 1 88 ? 12.672 7.650 -27.887 1.00 94.44 88 GLU A C 1
ATOM 728 O O . GLU A 1 88 ? 12.377 8.503 -27.049 1.00 94.44 88 GLU A O 1
ATOM 733 N N . GLY A 1 89 ? 12.209 6.397 -27.826 1.00 94.31 89 GLY A N 1
ATOM 734 C CA . GLY A 1 89 ? 11.286 5.938 -26.788 1.00 94.31 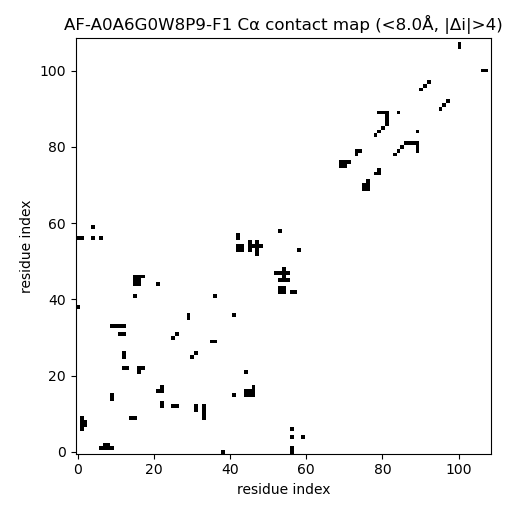89 GLY A CA 1
ATOM 735 C C . GLY A 1 89 ? 11.915 5.908 -25.396 1.00 94.31 89 GLY A C 1
ATOM 736 O O . GLY A 1 89 ? 11.279 6.330 -24.432 1.00 94.31 89 GLY A O 1
ATOM 737 N N . TYR A 1 90 ? 13.177 5.488 -25.284 1.00 94.62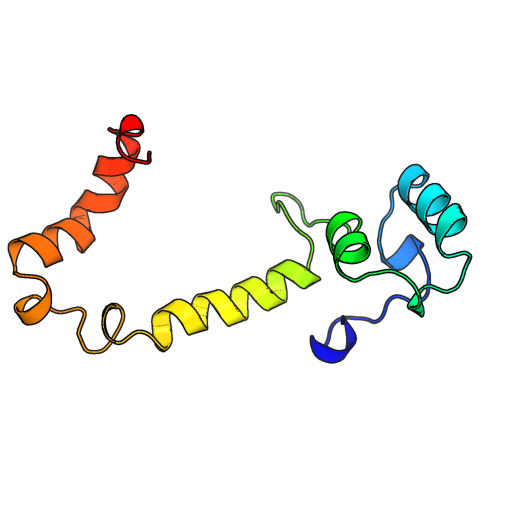 90 TYR A N 1
ATOM 738 C CA . TYR A 1 90 ? 13.914 5.502 -24.019 1.00 94.62 90 TYR A CA 1
ATOM 739 C C . TYR A 1 90 ? 14.061 6.931 -23.473 1.00 94.62 90 TYR A C 1
ATOM 741 O O . TYR A 1 90 ? 13.688 7.203 -22.332 1.00 94.62 90 TYR A O 1
ATOM 749 N N . ASN A 1 91 ? 14.517 7.868 -24.314 1.00 93.12 91 ASN A N 1
ATOM 750 C CA . ASN A 1 91 ? 14.656 9.274 -23.926 1.00 93.12 91 ASN A CA 1
ATOM 751 C C . ASN A 1 91 ? 13.309 9.899 -23.544 1.00 93.12 91 ASN A C 1
ATOM 753 O O . ASN A 1 91 ? 13.231 10.660 -22.582 1.00 93.12 91 ASN A O 1
ATOM 757 N N . TRP A 1 92 ? 12.237 9.554 -24.261 1.00 93.00 92 TRP A N 1
ATOM 758 C CA . TRP A 1 92 ? 10.897 10.030 -23.931 1.00 93.00 92 TRP A CA 1
ATOM 759 C C . TRP A 1 92 ? 10.465 9.618 -22.518 1.00 93.00 92 TRP A C 1
ATOM 761 O O . TRP A 1 92 ? 9.970 10.457 -21.762 1.00 93.00 92 TRP A O 1
ATOM 771 N N . VAL A 1 93 ? 10.663 8.346 -22.153 1.00 92.62 93 VAL A N 1
ATOM 772 C CA . VAL A 1 93 ? 10.305 7.825 -20.824 1.00 92.62 93 VAL A CA 1
ATOM 773 C C . VAL A 1 93 ? 11.134 8.490 -19.722 1.00 92.62 93 VAL A C 1
ATOM 775 O O . VAL A 1 93 ? 10.565 8.886 -18.707 1.00 92.62 93 VAL A O 1
ATOM 778 N N . GLU A 1 94 ? 12.437 8.669 -19.940 1.00 88.81 94 GLU A N 1
ATOM 779 C CA . GLU A 1 94 ? 13.361 9.239 -18.951 1.00 88.81 94 GLU A CA 1
ATOM 780 C C . GLU A 1 94 ? 13.150 10.739 -18.689 1.00 88.81 94 GLU A C 1
ATOM 782 O O . GLU A 1 94 ? 13.208 11.170 -17.536 1.00 88.81 94 GLU A O 1
ATOM 787 N N . SER A 1 95 ? 12.907 11.561 -19.719 1.00 85.00 95 SER A N 1
ATOM 788 C CA . SER A 1 95 ? 12.940 13.025 -19.547 1.00 85.00 95 SER A CA 1
ATOM 789 C C . SER A 1 95 ? 11.598 13.741 -19.690 1.00 85.00 95 SER A C 1
ATOM 791 O O . SER A 1 95 ? 11.433 14.824 -19.119 1.00 85.00 95 SER A O 1
ATOM 793 N N . GLU A 1 96 ? 10.633 13.175 -20.422 1.00 82.75 96 GLU A N 1
ATOM 794 C CA . GLU A 1 96 ? 9.445 13.928 -20.849 1.00 82.75 96 GLU A CA 1
ATOM 795 C C . GLU A 1 96 ? 8.111 13.302 -20.448 1.00 82.75 96 GLU A C 1
ATOM 797 O O . GLU A 1 96 ? 7.156 14.045 -20.221 1.00 82.75 96 GLU A O 1
ATOM 802 N N . ALA A 1 97 ? 8.018 11.978 -20.301 1.00 81.06 97 ALA A N 1
ATOM 803 C CA . ALA A 1 97 ? 6.735 11.286 -20.175 1.00 81.06 97 ALA A CA 1
ATOM 804 C C . ALA A 1 97 ? 5.850 11.842 -19.046 1.00 81.06 97 ALA A C 1
ATOM 806 O O . ALA A 1 97 ? 4.687 12.180 -19.271 1.00 81.06 97 ALA A O 1
ATOM 807 N N . PHE A 1 98 ? 6.402 12.007 -17.840 1.00 79.69 98 PHE A N 1
ATOM 808 C CA . PHE A 1 98 ? 5.618 12.469 -16.691 1.00 79.69 98 PHE A CA 1
ATOM 809 C C . PHE A 1 98 ? 5.217 13.948 -16.806 1.00 79.69 98 PHE A C 1
ATOM 811 O O . PHE A 1 98 ? 4.079 14.320 -16.518 1.00 79.69 98 PHE A O 1
ATOM 818 N N . ARG A 1 99 ? 6.139 14.799 -17.277 1.00 80.94 99 ARG A N 1
ATOM 819 C CA . ARG A 1 99 ? 5.883 16.229 -17.511 1.00 80.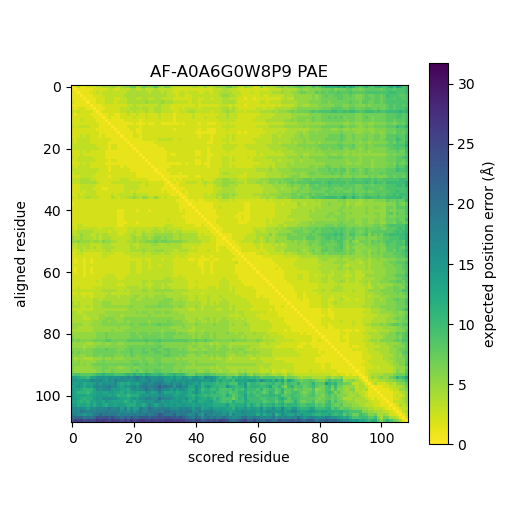94 99 ARG A CA 1
ATOM 820 C C . ARG A 1 99 ? 4.812 16.421 -18.582 1.00 80.94 99 ARG A C 1
ATOM 822 O O . ARG A 1 99 ? 3.905 17.232 -18.411 1.00 80.94 99 ARG A O 1
ATOM 829 N N . TYR A 1 100 ? 4.915 15.660 -19.663 1.00 83.75 100 TYR A N 1
ATOM 830 C CA . TYR A 1 100 ? 3.999 15.717 -20.788 1.00 83.75 100 TYR A CA 1
ATOM 831 C C . TYR A 1 100 ? 2.581 15.299 -20.384 1.00 83.75 100 TYR A C 1
ATOM 833 O O . TYR A 1 100 ? 1.628 16.007 -20.704 1.00 83.75 100 TYR A O 1
ATOM 841 N N . LEU A 1 101 ? 2.427 14.220 -19.610 1.00 82.88 101 LEU A N 1
ATOM 842 C CA . LEU A 1 101 ? 1.118 13.793 -19.100 1.00 82.88 101 LEU A CA 1
ATOM 843 C C . LEU A 1 101 ? 0.497 14.816 -18.139 1.00 82.88 101 LEU A C 1
ATOM 845 O O . LEU A 1 101 ? -0.702 15.072 -18.215 1.00 82.88 101 LEU A O 1
ATOM 849 N N . ALA A 1 102 ? 1.301 15.459 -17.288 1.00 82.12 102 ALA A N 1
ATOM 850 C CA . ALA A 1 102 ? 0.814 16.519 -16.402 1.00 82.12 102 ALA A CA 1
ATOM 851 C C . ALA A 1 102 ? 0.270 17.739 -17.173 1.00 82.12 102 ALA A C 1
ATOM 853 O O . ALA A 1 102 ? -0.647 18.410 -16.706 1.00 82.12 102 ALA A O 1
ATOM 854 N N . GLN A 1 103 ? 0.823 18.018 -18.356 1.00 86.25 103 GLN A N 1
ATOM 855 C CA . GLN A 1 103 ? 0.377 19.101 -19.238 1.00 86.25 103 GLN A CA 1
ATOM 856 C C . GLN A 1 103 ? -0.791 18.694 -20.151 1.00 86.25 103 GLN A C 1
ATOM 858 O O . GLN A 1 103 ? -1.477 19.568 -20.674 1.00 86.25 103 GLN A O 1
ATOM 863 N N . ASN A 1 104 ? -1.035 17.391 -20.329 1.00 87.88 104 ASN A N 1
ATOM 864 C CA . ASN A 1 104 ? -2.047 16.840 -21.235 1.00 87.88 104 ASN A CA 1
ATOM 865 C C . ASN A 1 104 ? -2.914 15.777 -20.521 1.00 87.88 104 ASN A C 1
ATOM 867 O O . ASN A 1 104 ? -2.901 14.604 -20.908 1.00 87.88 104 ASN A O 1
ATOM 871 N N . PRO A 1 105 ? -3.675 16.155 -19.476 1.00 80.50 105 PRO A N 1
ATOM 872 C CA . PRO A 1 105 ? -4.393 15.204 -18.622 1.00 80.50 105 PRO A CA 1
ATOM 873 C C . PRO A 1 105 ? -5.518 14.444 -19.342 1.00 80.50 105 PRO A C 1
ATOM 875 O O . PRO A 1 105 ? -5.903 13.359 -18.909 1.00 80.50 105 PRO A O 1
ATOM 878 N N . ASP A 1 106 ? -6.032 14.973 -20.455 1.00 88.50 106 ASP A N 1
ATOM 879 C CA . ASP A 1 106 ? -7.101 14.339 -21.237 1.00 88.50 106 ASP A CA 1
ATOM 880 C C . ASP A 1 106 ? -6.668 13.030 -21.917 1.00 88.50 106 ASP A C 1
ATOM 882 O O . ASP A 1 106 ? -7.520 12.240 -22.319 1.00 88.50 106 ASP A O 1
ATOM 886 N N . MET A 1 107 ? -5.359 12.770 -22.006 1.00 76.44 107 MET A N 1
ATOM 887 C CA . MET A 1 107 ? -4.798 11.544 -22.586 1.00 76.44 107 MET A CA 1
ATOM 888 C C . MET A 1 107 ? -4.774 10.346 -21.623 1.00 76.44 107 MET A C 1
ATOM 890 O O . MET A 1 107 ? -4.363 9.260 -22.017 1.00 76.44 107 MET A O 1
ATOM 894 N N . LEU A 1 108 ? -5.206 10.516 -20.368 1.00 62.22 108 LEU A N 1
ATOM 895 C CA . LEU A 1 108 ? -5.267 9.450 -19.355 1.00 62.22 108 LEU A CA 1
ATOM 896 C C . LEU A 1 108 ? -6.583 8.641 -19.384 1.00 62.22 108 LEU A C 1
ATOM 898 O O . LEU A 1 108 ? -6.911 7.982 -18.397 1.00 62.22 108 LEU A O 1
ATOM 902 N N . ARG A 1 109 ? -7.364 8.725 -20.467 1.00 55.16 109 ARG A N 1
ATOM 903 C CA . ARG A 1 109 ? -8.693 8.105 -20.594 1.00 55.16 109 ARG A CA 1
ATOM 904 C C . ARG A 1 109 ? -8.712 6.923 -21.549 1.00 55.16 109 ARG A C 1
ATOM 906 O O . ARG A 1 109 ? -8.057 7.018 -22.607 1.00 55.16 109 ARG A O 1
#